Protein AF-A0A0C3AW26-F1 (afdb_monomer_lite)

Sequence (178 aa):
MFIATVSARLHSASPEAVVGLSTSLPKTTPVLTFQAALSQKYLSGFSAGSGAVSNRPKPRARARRDSCVNAASASPGNGNGTVLYAMRSTVASYKEMLPLIESKKLTSLPSFTMKYTLLVSYALLQMQAALDEKDPSWKDAQVDGSLKRLICTTFPDTGEGSEYKNPLLIVCGLFPAS

pLDDT: mean 78.88, std 18.64, range [39.53, 96.31]

Structure (mmCIF, N/CA/C/O backbone):
data_AF-A0A0C3AW26-F1
#
_entry.id   AF-A0A0C3AW26-F1
#
loop_
_atom_site.group_PDB
_atom_site.id
_atom_site.type_symbol
_atom_site.label_atom_id
_atom_site.label_alt_id
_atom_site.label_comp_id
_atom_site.label_asym_id
_atom_site.label_entity_id
_atom_site.label_seq_id
_atom_site.pdbx_PDB_ins_code
_atom_site.Cartn_x
_atom_site.Cartn_y
_atom_site.Cartn_z
_atom_site.occupancy
_atom_site.B_iso_or_equiv
_atom_site.auth_seq_id
_atom_site.auth_comp_id
_atom_site.auth_asym_id
_atom_site.auth_atom_id
_atom_site.pdbx_PDB_model_num
ATOM 1 N N . MET A 1 1 ? -17.214 -7.113 -12.426 1.00 65.81 1 MET A N 1
ATOM 2 C CA . MET A 1 1 ? -18.075 -7.282 -11.226 1.00 65.81 1 MET A CA 1
ATOM 3 C C . MET A 1 1 ? -17.337 -7.847 -10.009 1.00 65.81 1 MET A C 1
ATOM 5 O O . MET A 1 1 ? -17.590 -7.351 -8.921 1.00 65.81 1 MET A O 1
ATOM 9 N N . PHE A 1 2 ? -16.402 -8.794 -10.162 1.00 75.44 2 PHE A N 1
ATOM 10 C CA . PHE A 1 2 ? -15.697 -9.457 -9.048 1.00 75.44 2 PHE A CA 1
ATOM 11 C C . PHE A 1 2 ? -15.146 -8.518 -7.956 1.00 75.44 2 PHE A C 1
ATOM 13 O O . PHE A 1 2 ? -15.533 -8.644 -6.799 1.00 75.44 2 PHE A O 1
ATOM 20 N N . ILE A 1 3 ? -14.335 -7.513 -8.315 1.00 69.56 3 ILE A N 1
ATOM 21 C CA . ILE A 1 3 ? -13.719 -6.589 -7.339 1.00 69.56 3 ILE A CA 1
ATOM 22 C C . ILE A 1 3 ? -14.776 -5.843 -6.503 1.00 69.56 3 ILE A C 1
ATOM 24 O O . ILE A 1 3 ? -14.560 -5.583 -5.327 1.00 69.56 3 ILE A O 1
ATOM 28 N N . ALA A 1 4 ? -15.940 -5.512 -7.078 1.00 69.62 4 ALA A N 1
ATOM 29 C CA . ALA A 1 4 ? -17.020 -4.864 -6.327 1.00 69.62 4 ALA A CA 1
ATOM 30 C C . ALA A 1 4 ? -17.630 -5.803 -5.274 1.00 69.62 4 ALA A C 1
ATOM 32 O O . ALA A 1 4 ? -17.857 -5.386 -4.144 1.00 69.62 4 ALA A O 1
ATOM 33 N N . THR A 1 5 ? -17.848 -7.072 -5.623 1.00 76.56 5 THR A N 1
ATOM 34 C CA . THR A 1 5 ? -18.368 -8.084 -4.695 1.00 76.56 5 THR A CA 1
ATOM 35 C C . THR A 1 5 ? -17.366 -8.402 -3.586 1.00 76.56 5 THR A C 1
ATOM 37 O O . THR A 1 5 ? -17.761 -8.506 -2.427 1.00 76.56 5 THR A O 1
ATOM 40 N N . VAL A 1 6 ? -16.076 -8.516 -3.920 1.00 76.75 6 VAL A N 1
ATOM 41 C CA . VAL A 1 6 ? -15.014 -8.734 -2.926 1.00 76.75 6 VAL A CA 1
ATOM 42 C C . VAL A 1 6 ? -14.896 -7.525 -2.000 1.00 76.75 6 VAL A C 1
ATOM 44 O O . VAL A 1 6 ? -14.913 -7.694 -0.789 1.00 76.75 6 VAL A O 1
ATOM 47 N N . SER A 1 7 ? -14.875 -6.307 -2.549 1.00 70.88 7 SER A N 1
ATOM 48 C CA . SER A 1 7 ? -14.855 -5.069 -1.760 1.00 70.88 7 SER A CA 1
ATOM 49 C C . SER A 1 7 ? -16.049 -4.980 -0.806 1.00 70.88 7 SER A C 1
ATOM 51 O O . SER A 1 7 ? -15.845 -4.729 0.376 1.00 70.88 7 SER A O 1
ATOM 53 N N . ALA A 1 8 ? -17.270 -5.284 -1.262 1.00 77.06 8 ALA A N 1
ATOM 54 C CA . ALA A 1 8 ? -18.454 -5.301 -0.399 1.00 77.06 8 ALA A CA 1
ATOM 55 C C . ALA A 1 8 ? -18.325 -6.299 0.765 1.00 77.06 8 ALA A C 1
ATOM 57 O O . ALA A 1 8 ? -18.693 -5.975 1.890 1.00 77.06 8 ALA A O 1
ATOM 58 N N . ARG A 1 9 ? -17.765 -7.491 0.514 1.00 79.44 9 ARG A N 1
ATOM 59 C CA . ARG A 1 9 ? -17.508 -8.483 1.570 1.00 79.44 9 ARG A CA 1
ATOM 60 C C . ARG A 1 9 ? -16.402 -8.047 2.526 1.00 79.44 9 ARG A C 1
ATOM 62 O O . ARG A 1 9 ? -16.518 -8.315 3.714 1.00 79.44 9 ARG A O 1
ATOM 69 N N . LEU A 1 10 ? -15.372 -7.359 2.035 1.00 75.81 10 LEU A N 1
ATOM 70 C CA . LEU A 1 10 ? -14.299 -6.824 2.877 1.00 75.81 10 LEU A CA 1
ATOM 71 C C . LEU A 1 10 ? -14.790 -5.728 3.815 1.00 75.81 10 LEU A C 1
ATOM 73 O O . LEU A 1 10 ? -14.345 -5.686 4.951 1.00 75.81 10 LEU A O 1
ATOM 77 N N . HIS A 1 11 ? -15.741 -4.892 3.386 1.00 74.94 11 HIS A N 1
ATOM 78 C CA . HIS A 1 11 ? -16.369 -3.912 4.279 1.00 74.94 11 HIS A CA 1
ATOM 79 C C . HIS A 1 11 ? -17.126 -4.562 5.447 1.00 74.94 11 HIS A C 1
ATOM 81 O O . HIS A 1 11 ? -17.293 -3.928 6.482 1.00 74.94 11 HIS A O 1
ATOM 87 N N . SER A 1 12 ? -17.576 -5.811 5.291 1.00 79.81 12 SER A N 1
ATOM 88 C CA . SER A 1 12 ? -18.201 -6.602 6.361 1.00 79.81 12 SER A CA 1
ATOM 89 C C . SER A 1 12 ? -17.247 -7.577 7.062 1.00 79.81 12 SER A C 1
ATOM 91 O O . SER A 1 12 ? -17.654 -8.232 8.017 1.00 79.81 1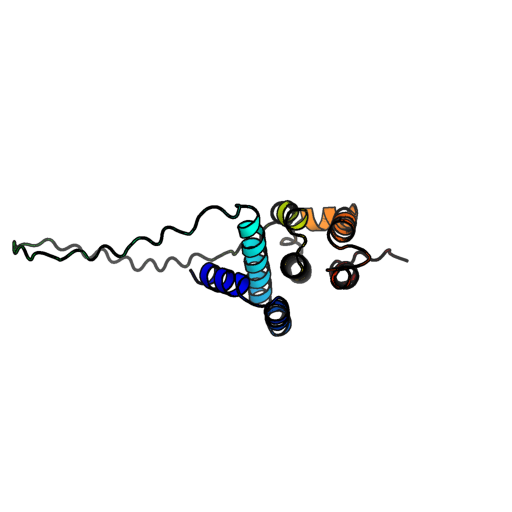2 SER A O 1
ATOM 93 N N . ALA A 1 13 ? -16.019 -7.734 6.566 1.00 77.25 13 ALA A N 1
ATOM 94 C CA . ALA A 1 13 ? -15.043 -8.670 7.111 1.00 77.25 13 ALA A CA 1
ATOM 95 C C . ALA A 1 13 ? -14.240 -8.009 8.235 1.00 77.25 13 ALA A C 1
ATOM 97 O O . ALA A 1 13 ? -14.051 -6.792 8.243 1.00 77.25 13 ALA A O 1
ATOM 98 N N . SER A 1 14 ? -13.736 -8.817 9.170 1.00 79.69 14 SER A N 1
ATOM 99 C CA . SER A 1 14 ? -12.850 -8.300 10.208 1.00 79.69 14 SER A CA 1
ATOM 100 C C . SER A 1 14 ? -11.493 -7.889 9.608 1.00 79.69 14 SER A C 1
ATOM 102 O O . SER A 1 14 ? -11.055 -8.490 8.617 1.00 79.69 14 SER A O 1
ATOM 104 N N . PRO A 1 15 ? -10.800 -6.885 10.177 1.00 73.56 15 PRO A N 1
ATOM 105 C CA . PRO A 1 15 ? -9.469 -6.482 9.721 1.00 73.56 15 PRO A CA 1
ATOM 106 C C . PRO A 1 15 ? -8.477 -7.651 9.686 1.00 73.56 15 PRO A C 1
ATOM 108 O O . PRO A 1 15 ? -7.692 -7.762 8.744 1.00 73.56 15 PRO A O 1
ATOM 111 N N . GLU A 1 16 ? -8.557 -8.575 10.648 1.00 79.44 16 GLU A N 1
ATOM 112 C CA . GLU A 1 16 ? -7.688 -9.755 10.710 1.00 79.44 16 GLU A CA 1
ATOM 113 C C . GLU A 1 16 ? -7.908 -10.682 9.514 1.00 79.44 16 GLU A C 1
ATOM 115 O O . GLU A 1 16 ? -6.945 -11.216 8.968 1.00 79.44 16 GLU A O 1
ATOM 120 N N . ALA A 1 17 ? -9.151 -10.841 9.049 1.00 83.50 17 ALA A N 1
ATOM 121 C CA . ALA A 1 17 ? -9.447 -11.638 7.862 1.00 83.50 17 ALA A CA 1
ATOM 122 C C . ALA A 1 17 ? -8.847 -11.011 6.593 1.00 83.50 17 ALA A C 1
ATOM 124 O O . ALA A 1 17 ? -8.370 -11.728 5.710 1.00 83.50 17 ALA A O 1
ATOM 125 N N . VAL A 1 18 ? -8.824 -9.676 6.509 1.00 79.19 18 VAL A N 1
ATOM 126 C CA . VAL A 1 18 ? -8.184 -8.954 5.399 1.00 79.19 18 VAL A CA 1
ATOM 127 C C . VAL A 1 18 ? -6.672 -9.160 5.418 1.00 79.19 18 VAL A C 1
ATOM 129 O O . VAL A 1 18 ? -6.089 -9.474 4.379 1.00 79.19 18 VAL A O 1
ATOM 132 N N . VAL A 1 19 ? -6.042 -9.022 6.589 1.00 81.31 19 VAL A N 1
ATOM 133 C CA . VAL A 1 19 ? -4.600 -9.265 6.762 1.00 81.31 19 VAL A CA 1
ATOM 134 C C . VAL A 1 19 ? -4.255 -10.726 6.468 1.00 81.31 19 VAL A C 1
ATOM 136 O O . VAL A 1 19 ? -3.303 -11.009 5.742 1.00 81.31 19 VAL A O 1
ATOM 139 N N . GLY A 1 20 ? -5.045 -11.674 6.974 1.00 85.12 20 GLY A N 1
ATOM 140 C CA . GLY A 1 20 ? -4.862 -13.103 6.718 1.00 85.12 20 GLY A CA 1
ATOM 141 C C . GLY A 1 20 ? -4.958 -13.437 5.229 1.00 85.12 20 GLY A C 1
ATOM 142 O O . GLY A 1 20 ? -4.123 -14.164 4.688 1.00 85.12 20 GLY A O 1
ATOM 143 N N . LEU A 1 21 ? -5.919 -12.844 4.517 1.00 84.81 21 LEU A N 1
ATOM 144 C CA . LEU A 1 21 ? -6.016 -12.989 3.067 1.00 84.81 21 LEU A CA 1
ATOM 145 C C . LEU A 1 21 ? -4.804 -12.370 2.355 1.00 84.81 21 LEU A C 1
ATOM 147 O O . LEU A 1 21 ? -4.233 -12.990 1.464 1.00 84.81 21 LEU A O 1
ATOM 151 N N . SER A 1 22 ? -4.380 -11.159 2.724 1.00 83.25 22 SER A N 1
ATOM 152 C CA . SER A 1 22 ? -3.295 -10.474 2.010 1.00 83.25 22 SER A CA 1
ATOM 153 C C . SER A 1 22 ? -1.925 -11.135 2.216 1.00 83.25 22 SER A C 1
ATOM 155 O O . SER A 1 22 ? -1.064 -11.090 1.324 1.00 83.25 22 SER A O 1
ATOM 157 N N . THR A 1 23 ? -1.729 -11.781 3.366 1.00 86.75 23 THR A N 1
ATOM 158 C CA . THR A 1 23 ? -0.497 -12.495 3.734 1.00 86.75 23 THR A CA 1
ATOM 159 C C . THR A 1 23 ? -0.443 -13.926 3.202 1.00 86.75 23 THR A C 1
ATOM 161 O O . THR A 1 23 ? 0.643 -14.384 2.862 1.00 86.75 23 THR A O 1
ATOM 164 N N . SER A 1 24 ? -1.585 -14.606 3.058 1.00 91.31 24 SER A N 1
ATOM 165 C CA . SER A 1 24 ? -1.653 -15.980 2.525 1.00 91.31 24 SER A CA 1
ATOM 166 C C . SER A 1 24 ? -1.510 -16.075 1.005 1.00 91.31 24 SER A C 1
ATOM 168 O O . SER A 1 24 ? -1.191 -17.143 0.480 1.00 91.31 24 SER A O 1
ATOM 170 N N . LEU A 1 25 ? -1.738 -14.978 0.278 1.00 90.12 25 LEU A N 1
ATOM 171 C CA . LEU A 1 25 ? -1.628 -14.975 -1.176 1.00 90.12 25 LEU A CA 1
ATOM 172 C C . LEU A 1 25 ? -0.158 -14.881 -1.646 1.00 90.12 25 LEU A C 1
ATOM 174 O O . LEU A 1 25 ? 0.621 -14.105 -1.081 1.00 90.12 25 LEU A O 1
ATOM 178 N N . PRO A 1 26 ? 0.222 -15.597 -2.725 1.00 93.00 26 PRO A N 1
ATOM 179 C CA . PRO A 1 26 ? 1.553 -15.497 -3.323 1.00 93.00 26 PRO A CA 1
ATOM 180 C C . PRO A 1 26 ? 1.904 -14.063 -3.730 1.00 93.00 26 PRO A C 1
ATOM 182 O O . PRO A 1 26 ? 1.071 -13.352 -4.283 1.00 93.00 26 PRO A O 1
ATOM 185 N N . LYS A 1 27 ? 3.159 -13.642 -3.544 1.00 93.06 27 LYS A N 1
ATOM 186 C CA . LYS A 1 27 ? 3.635 -12.293 -3.918 1.00 93.06 27 LYS A CA 1
ATOM 187 C C . LYS A 1 27 ? 3.971 -12.169 -5.410 1.00 93.06 27 LYS A C 1
ATOM 189 O O . LYS A 1 27 ? 4.998 -11.607 -5.786 1.00 93.06 27 LYS A O 1
ATOM 194 N N . THR A 1 28 ? 3.110 -12.718 -6.262 1.00 94.75 28 THR A N 1
ATOM 195 C CA . THR A 1 28 ? 3.219 -12.590 -7.717 1.00 94.75 28 THR A CA 1
ATOM 196 C C . THR A 1 28 ? 2.630 -11.256 -8.168 1.00 94.75 28 THR A C 1
ATOM 198 O O . THR A 1 28 ? 1.684 -10.746 -7.565 1.00 94.75 28 THR A O 1
ATOM 201 N N . THR A 1 29 ? 3.152 -10.699 -9.259 1.00 92.81 29 THR A N 1
ATOM 202 C CA . THR A 1 29 ? 2.675 -9.443 -9.858 1.00 92.81 29 THR A CA 1
ATOM 203 C C . THR A 1 29 ? 1.144 -9.353 -9.979 1.00 92.81 29 THR A C 1
ATOM 205 O O . THR A 1 29 ? 0.586 -8.395 -9.449 1.00 92.81 29 THR A O 1
ATOM 208 N N . PRO A 1 30 ? 0.411 -10.335 -10.558 1.00 92.44 30 PRO A N 1
ATOM 209 C CA . PRO A 1 30 ? -1.048 -10.233 -10.674 1.00 92.44 30 PRO A CA 1
ATOM 210 C C . PRO A 1 30 ? -1.768 -10.167 -9.320 1.00 92.44 30 PRO A C 1
ATOM 212 O O . PRO A 1 30 ? -2.777 -9.470 -9.194 1.00 92.44 30 PRO A O 1
ATOM 215 N N . VAL A 1 31 ? -1.256 -10.854 -8.294 1.00 92.38 31 VAL A N 1
ATOM 216 C CA . VAL A 1 31 ? -1.824 -10.797 -6.941 1.00 92.38 31 VAL A CA 1
ATOM 217 C C . VAL A 1 31 ? -1.578 -9.430 -6.313 1.00 92.38 31 VAL A C 1
ATOM 219 O O . VAL A 1 31 ? -2.500 -8.855 -5.740 1.00 92.38 31 VAL A O 1
ATOM 222 N N . LEU A 1 32 ? -0.367 -8.887 -6.439 1.00 93.19 32 LEU A N 1
ATOM 223 C CA . LEU A 1 32 ? -0.032 -7.564 -5.910 1.00 93.19 32 LEU A CA 1
ATOM 224 C C . LEU A 1 32 ? -0.858 -6.466 -6.592 1.00 93.19 32 LEU A C 1
ATOM 226 O O . LEU A 1 32 ? -1.411 -5.600 -5.917 1.00 93.19 32 LEU A O 1
ATOM 230 N N . THR A 1 33 ? -1.024 -6.540 -7.915 1.00 92.62 33 THR A N 1
ATOM 231 C CA . THR A 1 33 ? -1.904 -5.642 -8.675 1.00 92.62 33 THR A CA 1
ATOM 232 C C . THR A 1 33 ? -3.346 -5.726 -8.179 1.00 92.62 33 THR A C 1
ATOM 234 O O . THR A 1 33 ? -3.994 -4.698 -7.975 1.00 92.62 33 THR A O 1
ATOM 237 N N . PHE A 1 34 ? -3.846 -6.939 -7.926 1.00 90.31 34 PHE A N 1
ATOM 238 C CA . PHE A 1 34 ? -5.170 -7.135 -7.345 1.00 90.31 34 PHE A CA 1
ATOM 239 C C . PHE A 1 34 ? -5.280 -6.532 -5.936 1.00 90.31 34 PHE A C 1
ATOM 241 O O . PHE A 1 34 ? -6.247 -5.822 -5.666 1.00 90.31 34 PHE A O 1
ATOM 248 N N . GLN A 1 35 ? -4.300 -6.761 -5.056 1.00 92.00 35 GLN A N 1
ATOM 249 C CA . GLN A 1 35 ? -4.274 -6.211 -3.694 1.00 92.00 35 GLN A CA 1
ATOM 250 C C . GLN A 1 35 ? -4.251 -4.678 -3.694 1.00 92.00 35 GLN A C 1
ATOM 252 O O . GLN A 1 35 ? -5.001 -4.053 -2.936 1.00 92.00 35 GLN A O 1
ATOM 257 N N . ALA A 1 36 ? -3.457 -4.069 -4.578 1.00 92.25 36 ALA A N 1
ATOM 258 C CA . ALA A 1 36 ? -3.412 -2.622 -4.757 1.00 92.25 36 ALA A CA 1
ATOM 259 C C . ALA A 1 36 ? -4.772 -2.078 -5.226 1.00 92.25 36 ALA A C 1
ATOM 261 O O . ALA A 1 36 ? -5.352 -1.216 -4.565 1.00 92.25 36 ALA A O 1
ATOM 262 N N . ALA A 1 37 ? -5.342 -2.643 -6.296 1.00 90.06 37 ALA A N 1
ATOM 263 C CA . ALA A 1 37 ? -6.637 -2.215 -6.830 1.00 90.06 37 ALA A CA 1
ATOM 264 C C . ALA A 1 37 ? -7.782 -2.384 -5.813 1.00 90.06 37 ALA A C 1
ATOM 266 O O . ALA A 1 37 ? -8.680 -1.544 -5.711 1.00 90.06 37 ALA A O 1
ATOM 267 N N . LEU A 1 38 ? -7.753 -3.469 -5.040 1.00 88.44 38 LEU A N 1
ATOM 268 C CA . LEU A 1 38 ? -8.722 -3.756 -3.990 1.00 88.44 38 LEU A CA 1
ATOM 269 C C . LEU A 1 38 ? -8.655 -2.724 -2.858 1.00 88.44 38 LEU A C 1
ATOM 271 O O . LEU A 1 38 ? -9.687 -2.173 -2.471 1.00 88.44 38 LEU A O 1
ATOM 275 N N . SER A 1 39 ? -7.444 -2.434 -2.378 1.00 91.38 39 SER A N 1
ATOM 276 C CA . SER A 1 39 ? -7.199 -1.455 -1.314 1.00 91.38 39 SER A CA 1
ATOM 277 C C . SER A 1 39 ? -7.579 -0.048 -1.771 1.00 91.38 39 SER A C 1
ATOM 279 O O . SER A 1 39 ? -8.279 0.673 -1.062 1.00 91.38 39 SER A O 1
ATOM 281 N N . GLN A 1 40 ? -7.214 0.321 -3.001 1.00 91.19 40 GLN A N 1
ATOM 282 C CA . GLN A 1 40 ? -7.596 1.592 -3.609 1.00 91.19 40 GLN A CA 1
ATOM 283 C C . GLN A 1 40 ? -9.119 1.739 -3.675 1.00 91.19 40 GLN A C 1
ATOM 285 O O . GLN A 1 40 ? -9.663 2.775 -3.286 1.00 91.19 40 GLN A O 1
ATOM 290 N N . LYS A 1 41 ? -9.827 0.695 -4.120 1.00 87.50 41 LYS A N 1
ATOM 291 C CA . LYS A 1 41 ? -11.289 0.719 -4.206 1.00 87.50 41 LYS A CA 1
ATOM 292 C C . LYS A 1 41 ? -11.942 0.849 -2.834 1.00 87.50 41 LYS A C 1
ATOM 294 O O . LYS A 1 41 ? -12.883 1.627 -2.694 1.00 87.50 41 LYS A O 1
ATOM 299 N N . TYR A 1 42 ? -11.426 0.127 -1.841 1.00 86.75 42 TYR A N 1
ATOM 300 C CA . TYR A 1 42 ? -11.887 0.223 -0.461 1.00 86.75 42 TYR A CA 1
ATOM 301 C C . TYR A 1 42 ? -11.743 1.655 0.065 1.00 86.75 42 TYR A C 1
ATOM 303 O O . TYR A 1 42 ? -12.728 2.254 0.486 1.00 86.75 42 TYR A O 1
ATOM 311 N N . LEU A 1 43 ? -10.545 2.240 -0.033 1.00 89.31 43 LEU A N 1
ATOM 312 C CA . LEU A 1 43 ? -10.258 3.593 0.464 1.00 89.31 43 LEU A CA 1
ATOM 313 C C . LEU A 1 43 ? -11.055 4.670 -0.287 1.00 89.31 43 LEU A C 1
ATOM 315 O O . LEU A 1 43 ? -11.528 5.632 0.317 1.00 89.31 43 LEU A O 1
ATOM 319 N N . SER A 1 44 ? -11.265 4.481 -1.591 1.00 88.75 44 SER A N 1
ATOM 320 C CA . SER A 1 44 ? -12.084 5.387 -2.409 1.00 88.75 44 SER A CA 1
ATOM 321 C C . SER A 1 44 ? -13.557 5.371 -1.991 1.00 88.75 44 SER A C 1
ATOM 323 O O . SER A 1 44 ? -14.200 6.419 -1.951 1.00 88.75 44 SER A O 1
ATOM 325 N N . GLY A 1 45 ? -14.083 4.193 -1.635 1.00 79.50 45 GLY A N 1
ATOM 326 C CA . GLY A 1 45 ? -15.472 4.001 -1.215 1.00 79.50 45 GLY A CA 1
ATOM 327 C C . GLY A 1 45 ? -15.842 4.709 0.091 1.00 79.50 45 GLY A C 1
ATOM 328 O O . GLY A 1 45 ? -16.997 5.070 0.272 1.00 79.50 45 GLY A O 1
ATOM 329 N N . PHE A 1 46 ? -14.873 4.969 0.973 1.00 65.81 46 PHE A N 1
ATOM 330 C CA . PHE A 1 46 ? -15.096 5.752 2.193 1.00 65.81 46 PHE A CA 1
ATOM 331 C C . PHE A 1 46 ? -15.066 7.269 1.969 1.00 65.81 46 PHE A C 1
ATOM 333 O O . PHE A 1 46 ? -15.620 8.022 2.770 1.00 65.81 46 PHE A O 1
ATOM 340 N N . SER A 1 47 ? -14.408 7.737 0.904 1.00 53.97 47 SER A N 1
ATOM 341 C CA . SER A 1 47 ? -14.349 9.167 0.576 1.00 53.97 47 SER A CA 1
ATOM 342 C C . SER A 1 47 ? -15.680 9.672 0.003 1.00 53.97 47 SER A C 1
ATOM 344 O O . SER A 1 47 ? -16.112 10.788 0.304 1.00 53.97 47 SER A O 1
ATOM 346 N N . ALA A 1 48 ? -16.375 8.819 -0.757 1.00 52.59 48 ALA A N 1
ATOM 347 C CA . ALA A 1 48 ? -17.753 9.035 -1.182 1.00 52.59 48 ALA A CA 1
ATOM 348 C C . ALA A 1 48 ? -18.689 8.689 -0.014 1.00 52.59 48 ALA A C 1
ATOM 350 O O . ALA A 1 48 ? -19.008 7.529 0.211 1.00 52.59 48 ALA A O 1
ATOM 351 N N . GLY A 1 49 ? -19.045 9.699 0.778 1.00 44.44 49 GLY A N 1
ATOM 352 C CA . GLY A 1 49 ? -19.697 9.551 2.075 1.00 44.44 49 GLY A CA 1
ATOM 353 C C . GLY A 1 49 ? -20.842 8.532 2.165 1.00 44.44 49 GLY A C 1
ATOM 354 O O . GLY A 1 49 ? -21.569 8.263 1.212 1.00 44.44 49 GLY A O 1
ATOM 355 N N . SER A 1 50 ? -21.003 8.033 3.392 1.00 43.72 50 SER A N 1
ATOM 356 C CA . SER A 1 50 ? -22.166 7.367 3.990 1.00 43.72 50 SER A CA 1
ATOM 357 C C . SER A 1 50 ? -23.517 8.011 3.609 1.00 43.72 50 SER A C 1
ATOM 359 O O . SER A 1 50 ? -24.173 8.655 4.427 1.00 43.72 50 SER A O 1
ATOM 361 N N . GLY A 1 51 ? -23.948 7.850 2.362 1.00 45.91 51 GLY A N 1
ATOM 362 C CA . GLY A 1 51 ? -25.069 8.609 1.824 1.00 45.91 51 GLY A CA 1
ATOM 363 C C . GLY A 1 51 ? -25.550 8.106 0.474 1.00 45.91 51 GLY A C 1
ATOM 364 O O . GLY A 1 51 ? -25.767 8.903 -0.422 1.00 45.91 51 GLY A O 1
ATOM 365 N N . ALA A 1 52 ? -25.704 6.796 0.311 1.00 43.50 52 ALA A N 1
ATOM 366 C CA . ALA A 1 52 ? -26.728 6.227 -0.559 1.00 43.50 52 ALA A CA 1
ATOM 367 C C . ALA A 1 52 ? -26.724 4.718 -0.356 1.00 43.50 52 ALA A C 1
ATOM 369 O O . ALA A 1 52 ? -25.897 3.992 -0.909 1.00 43.50 52 ALA A O 1
ATOM 370 N N . VAL A 1 53 ? -27.696 4.240 0.419 1.00 49.91 53 VAL A N 1
ATOM 371 C CA . VAL A 1 53 ? -28.219 2.890 0.238 1.00 49.91 53 VAL A CA 1
ATOM 372 C C . VAL A 1 53 ? -28.445 2.744 -1.260 1.00 49.91 53 VAL A C 1
ATOM 374 O O . VAL A 1 53 ? -29.269 3.454 -1.834 1.00 49.91 53 VAL A O 1
ATOM 377 N N . SER A 1 54 ? -27.630 1.910 -1.906 1.00 45.50 54 SER A N 1
ATOM 378 C CA . SER A 1 54 ? -27.803 1.553 -3.304 1.00 45.50 54 SER A CA 1
ATOM 379 C C . SER A 1 54 ? -29.273 1.203 -3.485 1.00 45.50 54 SER A C 1
ATOM 381 O O . SER A 1 54 ? -29.749 0.203 -2.940 1.00 45.50 54 SER A O 1
ATOM 383 N N . ASN A 1 55 ? -29.997 2.062 -4.205 1.00 49.75 55 ASN A N 1
ATOM 384 C CA . ASN A 1 55 ? -31.305 1.754 -4.743 1.00 49.75 55 ASN A CA 1
ATOM 385 C C . ASN A 1 55 ? -31.092 0.557 -5.661 1.00 49.75 55 ASN A C 1
ATOM 387 O O . ASN A 1 55 ? -30.832 0.720 -6.854 1.00 49.75 55 ASN A O 1
ATOM 391 N N . ARG A 1 56 ? -31.130 -0.655 -5.089 1.00 56.03 56 ARG A N 1
ATOM 392 C CA . ARG A 1 56 ? -31.211 -1.889 -5.858 1.00 56.03 56 ARG A CA 1
ATOM 393 C C . ARG A 1 56 ? -32.307 -1.643 -6.887 1.00 56.03 56 ARG A C 1
ATOM 395 O O . ARG A 1 56 ? -33.434 -1.342 -6.479 1.00 56.03 56 ARG A O 1
ATOM 402 N N . PRO A 1 57 ? -32.012 -1.739 -8.192 1.00 58.44 57 PRO A N 1
ATOM 403 C CA . PRO A 1 57 ? -33.055 -1.721 -9.193 1.00 58.44 57 PRO A CA 1
ATOM 404 C C . PRO A 1 57 ? -34.029 -2.828 -8.801 1.00 58.44 57 PRO A C 1
ATOM 406 O O . PRO A 1 57 ? -33.655 -4.002 -8.781 1.00 58.44 57 PRO A O 1
ATOM 409 N N . LYS A 1 58 ? -35.249 -2.458 -8.387 1.00 63.59 58 LYS A N 1
ATOM 410 C CA . LYS A 1 58 ? -36.293 -3.447 -8.126 1.00 63.59 58 LYS A CA 1
ATOM 411 C C . LYS A 1 58 ? -36.391 -4.292 -9.396 1.00 63.59 58 LYS A C 1
ATOM 413 O O . LYS A 1 58 ? -36.521 -3.696 -10.471 1.00 63.59 58 LYS A O 1
ATOM 418 N N . PRO A 1 59 ? -36.307 -5.628 -9.314 1.00 63.78 59 PRO A N 1
ATOM 419 C CA . PRO A 1 59 ? -36.536 -6.470 -10.473 1.00 63.78 59 PRO A CA 1
ATOM 420 C C . PRO A 1 59 ? -37.937 -6.149 -10.997 1.00 63.78 59 PRO A C 1
ATOM 422 O O . PRO A 1 59 ? -38.946 -6.515 -10.397 1.00 63.78 59 PRO A O 1
ATOM 425 N N . ARG A 1 60 ? -38.011 -5.385 -12.092 1.00 63.12 60 ARG A N 1
ATOM 426 C CA . ARG A 1 60 ? -39.254 -5.186 -12.831 1.00 63.12 60 ARG A CA 1
ATOM 427 C C . ARG A 1 60 ? -39.519 -6.505 -13.536 1.00 63.12 60 ARG A C 1
ATOM 429 O O . ARG A 1 60 ? -39.034 -6.727 -14.642 1.00 63.12 60 ARG A O 1
ATOM 436 N N . ALA A 1 61 ? -40.271 -7.376 -12.874 1.00 60.94 61 ALA A N 1
ATOM 437 C CA . ALA A 1 61 ? -40.928 -8.499 -13.514 1.00 60.94 61 ALA A CA 1
ATOM 438 C C . ALA A 1 61 ? -41.866 -7.930 -14.591 1.00 60.94 61 ALA A C 1
ATOM 440 O O . ALA A 1 61 ? -42.998 -7.538 -14.317 1.00 60.94 61 ALA A O 1
ATOM 441 N N . ARG A 1 62 ? -41.369 -7.790 -15.825 1.00 63.97 62 ARG A N 1
ATOM 442 C CA . ARG A 1 62 ? -42.234 -7.571 -16.983 1.00 63.97 62 ARG A CA 1
ATOM 443 C C . ARG A 1 62 ? -42.980 -8.880 -17.205 1.00 63.97 62 ARG A C 1
ATOM 445 O O . ARG A 1 62 ? -42.401 -9.826 -17.730 1.00 63.97 62 ARG A O 1
ATOM 452 N N . ALA A 1 63 ? -44.252 -8.920 -16.820 1.00 57.72 63 ALA A N 1
ATOM 453 C CA . ALA A 1 63 ? -45.182 -9.883 -17.383 1.00 57.72 63 ALA A CA 1
ATOM 454 C C . ALA A 1 63 ? -45.193 -9.658 -18.902 1.00 57.72 63 ALA A C 1
ATOM 456 O O . ALA A 1 63 ? -45.619 -8.604 -19.381 1.00 57.72 63 ALA A O 1
ATOM 457 N N . ARG A 1 64 ? -44.626 -10.604 -19.657 1.00 56.59 64 ARG A N 1
ATOM 458 C CA . ARG A 1 64 ? -44.764 -10.625 -21.111 1.00 56.59 64 ARG A CA 1
ATOM 459 C C . ARG A 1 64 ? -46.219 -10.972 -21.400 1.00 56.59 64 ARG A C 1
ATOM 461 O O . ARG A 1 64 ? -46.675 -12.043 -21.027 1.00 56.59 64 ARG A O 1
ATOM 468 N N . ARG A 1 65 ? -46.952 -10.039 -22.006 1.00 51.94 65 ARG A N 1
ATOM 469 C CA . ARG A 1 65 ? -48.160 -10.388 -22.749 1.00 51.94 65 ARG A CA 1
ATOM 470 C C . ARG A 1 65 ? -47.701 -10.850 -24.120 1.00 51.94 65 ARG A C 1
ATOM 472 O O . ARG A 1 65 ? -47.021 -10.097 -24.818 1.00 51.94 65 ARG A O 1
ATOM 479 N N . ASP A 1 66 ? -48.038 -12.087 -24.445 1.00 53.91 66 ASP A N 1
ATOM 480 C CA . ASP A 1 66 ? -47.871 -12.649 -25.771 1.00 53.91 66 ASP A CA 1
ATOM 481 C C . ASP A 1 66 ? -48.686 -11.822 -26.764 1.00 53.91 66 ASP A C 1
ATOM 483 O O . ASP A 1 66 ? -49.901 -11.682 -26.634 1.00 53.91 66 ASP A O 1
ATOM 487 N N . SER A 1 67 ? -48.000 -11.245 -27.744 1.00 47.66 67 SER A N 1
ATOM 488 C CA . SER A 1 67 ? -48.632 -10.767 -28.965 1.00 47.66 67 SER A CA 1
ATOM 489 C C . SER A 1 67 ? -47.861 -11.372 -30.126 1.00 47.66 67 SER A C 1
ATOM 491 O O . SER A 1 67 ? -46.690 -11.066 -30.354 1.00 47.66 67 SER A O 1
ATOM 493 N N . CYS A 1 68 ? -48.520 -12.318 -30.783 1.00 51.12 68 CYS A N 1
ATOM 494 C CA . CYS A 1 68 ? -48.081 -12.988 -31.991 1.00 51.12 68 CYS A CA 1
ATOM 495 C C . CYS A 1 68 ? -48.237 -12.025 -33.171 1.00 51.12 68 CYS A C 1
ATOM 497 O O . CYS A 1 68 ? -49.369 -11.707 -33.518 1.00 51.12 68 CYS A O 1
ATOM 499 N N . VAL A 1 69 ? -47.135 -11.596 -33.798 1.00 49.62 69 VAL A N 1
ATOM 500 C CA . VAL A 1 69 ? -47.113 -11.197 -35.217 1.00 49.62 69 VAL A CA 1
ATOM 501 C C . VAL A 1 69 ? -45.753 -11.561 -35.828 1.00 49.62 69 VAL A C 1
ATOM 503 O O . VAL A 1 69 ? -44.699 -11.338 -35.237 1.00 49.62 69 VAL A O 1
ATOM 506 N N . ASN A 1 70 ? -45.838 -12.172 -37.007 1.00 47.88 70 ASN A N 1
ATOM 507 C CA . ASN A 1 70 ? -44.803 -12.809 -37.813 1.00 47.88 70 ASN A CA 1
ATOM 508 C C . ASN A 1 70 ? -43.792 -11.867 -38.502 1.00 47.88 70 ASN A C 1
ATOM 510 O O . ASN A 1 70 ? -44.083 -10.707 -38.773 1.00 47.88 70 ASN A O 1
ATOM 514 N N . ALA A 1 71 ? -42.703 -12.519 -38.941 1.00 43.16 71 ALA A N 1
ATOM 515 C CA . ALA A 1 71 ? -41.912 -12.298 -40.164 1.00 43.16 71 ALA A CA 1
ATOM 516 C C . ALA A 1 71 ? -40.575 -11.525 -40.077 1.00 43.16 71 ALA A C 1
ATOM 518 O O . ALA A 1 71 ? -40.501 -10.306 -40.152 1.00 43.16 71 ALA A O 1
ATOM 519 N N . ALA A 1 72 ? -39.512 -12.337 -40.025 1.00 51.06 72 ALA A N 1
ATOM 520 C CA . ALA A 1 72 ? -38.356 -12.355 -40.928 1.00 51.06 72 ALA A CA 1
ATOM 521 C C . ALA A 1 72 ? -37.606 -11.046 -41.254 1.00 51.06 72 ALA A C 1
ATOM 523 O O . ALA A 1 72 ? -37.988 -10.280 -42.133 1.00 51.06 72 ALA A O 1
ATOM 524 N N . SER A 1 73 ? -36.380 -10.946 -40.737 1.00 45.03 73 SER A N 1
ATOM 525 C CA . SER A 1 73 ? -35.221 -10.750 -41.616 1.00 45.03 73 SER A CA 1
ATOM 526 C C . SER A 1 73 ? -33.930 -11.169 -40.930 1.00 45.03 73 SER A C 1
ATOM 528 O O . SER A 1 73 ? -33.608 -10.742 -39.824 1.00 45.03 73 SER A O 1
ATOM 530 N N . ALA A 1 74 ? -33.232 -12.072 -41.607 1.00 47.97 74 ALA A N 1
ATOM 531 C CA . ALA A 1 74 ? -31.943 -12.604 -41.231 1.00 47.97 74 ALA A CA 1
ATOM 532 C C . ALA A 1 74 ? -30.850 -11.549 -41.421 1.00 47.97 74 ALA A C 1
ATOM 534 O O . ALA A 1 74 ? -30.808 -10.864 -42.439 1.00 47.97 74 ALA A O 1
ATOM 535 N N . SER A 1 75 ? -29.919 -11.491 -40.473 1.00 46.59 75 SER A N 1
ATOM 536 C CA . SER A 1 75 ? -28.563 -11.031 -40.747 1.00 46.59 75 SER A CA 1
ATOM 537 C C . SER A 1 75 ? -27.611 -11.704 -39.753 1.00 46.59 75 SER A C 1
ATOM 539 O O . SER A 1 75 ? -27.678 -11.407 -38.557 1.00 46.59 75 SER A O 1
ATOM 541 N N . PRO A 1 76 ? -26.766 -12.662 -40.183 1.00 48.97 76 PRO A N 1
ATOM 542 C CA . PRO A 1 76 ? -25.771 -13.272 -39.321 1.00 48.97 76 PRO A CA 1
ATOM 543 C C . PRO A 1 76 ? -24.544 -12.359 -39.302 1.00 48.97 76 PRO A C 1
ATOM 545 O O . PRO A 1 76 ? -23.586 -12.537 -40.050 1.00 48.97 76 PRO A O 1
ATOM 548 N N . GLY A 1 77 ? -24.590 -11.346 -38.440 1.00 43.84 77 GLY A N 1
ATOM 549 C CA . GLY A 1 77 ? -23.426 -10.539 -38.088 1.00 43.84 77 GLY A CA 1
ATOM 550 C C . GLY A 1 77 ? -22.505 -11.337 -37.177 1.00 43.84 77 GLY A C 1
ATOM 551 O O . GLY A 1 77 ? -22.535 -11.181 -35.959 1.00 43.84 77 GLY A O 1
ATOM 552 N N . ASN A 1 78 ? -21.732 -12.233 -37.786 1.00 50.81 78 ASN A N 1
ATOM 553 C CA . ASN A 1 78 ? -20.666 -12.993 -37.159 1.00 50.81 78 ASN A CA 1
ATOM 554 C C . ASN A 1 78 ? -19.610 -12.012 -36.631 1.00 50.81 78 ASN A C 1
ATOM 556 O O . ASN A 1 78 ? -18.850 -11.418 -37.391 1.00 50.81 78 ASN A O 1
ATOM 560 N N . GLY A 1 79 ? -19.609 -11.816 -35.320 1.00 43.84 79 GLY A N 1
ATOM 561 C CA . GLY A 1 79 ? -18.719 -10.898 -34.632 1.00 43.84 79 GLY A CA 1
ATOM 562 C C . GLY A 1 79 ? -18.399 -11.440 -33.254 1.00 43.84 79 GLY A C 1
ATOM 563 O O . GLY A 1 79 ? -18.669 -10.779 -32.256 1.00 43.84 79 GLY A O 1
ATOM 564 N N . ASN A 1 80 ? -17.804 -12.636 -33.200 1.00 44.62 80 ASN A N 1
ATOM 565 C CA . ASN A 1 80 ? -16.995 -13.070 -32.062 1.00 44.62 80 ASN A CA 1
ATOM 566 C C . ASN A 1 80 ? -15.748 -12.176 -31.977 1.00 44.62 80 ASN A C 1
ATOM 568 O O . ASN A 1 80 ? -14.614 -12.618 -32.133 1.00 44.62 80 ASN A O 1
ATOM 572 N N . GLY A 1 81 ? -15.962 -10.886 -31.734 1.00 42.09 81 GLY A N 1
ATOM 573 C CA . GLY A 1 81 ? -14.973 -10.030 -31.124 1.00 42.09 81 GLY A CA 1
ATOM 574 C C . GLY A 1 81 ? -14.945 -10.410 -29.658 1.00 42.09 81 GLY A C 1
ATOM 575 O O . GLY A 1 81 ? -15.546 -9.733 -28.827 1.00 42.09 81 GLY A O 1
ATOM 576 N N . THR A 1 82 ? -14.269 -11.514 -29.337 1.00 42.47 82 THR A N 1
ATOM 577 C CA . THR A 1 82 ? -13.665 -11.669 -28.018 1.00 42.47 82 THR A CA 1
ATOM 578 C C . THR A 1 82 ? -12.731 -10.479 -27.896 1.00 42.47 82 THR A C 1
ATOM 580 O O . THR A 1 82 ? -11.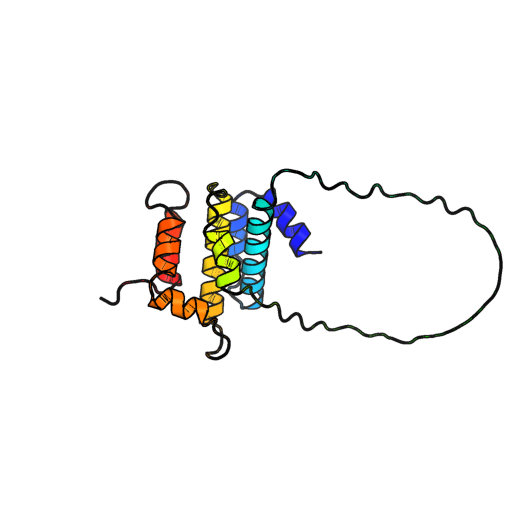587 -10.527 -28.344 1.00 42.47 82 THR A O 1
ATOM 583 N N . VAL A 1 83 ? -13.253 -9.360 -27.388 1.00 43.25 83 VAL A N 1
ATOM 584 C CA . VAL A 1 83 ? -12.435 -8.223 -27.014 1.00 43.25 83 VAL A CA 1
ATOM 585 C C . VAL A 1 83 ? -11.646 -8.727 -25.823 1.00 43.25 83 VAL A C 1
ATOM 587 O O . VAL A 1 83 ? -12.063 -8.625 -24.670 1.00 43.25 83 VAL A O 1
ATOM 590 N N . LEU A 1 84 ? -10.507 -9.345 -26.129 1.00 40.44 84 LEU A N 1
ATOM 591 C CA . LEU A 1 84 ? -9.363 -9.409 -25.251 1.00 40.44 84 LEU A CA 1
ATOM 592 C C . LEU A 1 84 ? -8.964 -7.950 -25.050 1.00 40.44 84 LEU A C 1
ATOM 594 O O . LEU A 1 84 ? -8.024 -7.447 -25.659 1.00 40.44 84 LEU A O 1
ATOM 598 N N . TYR A 1 85 ? -9.733 -7.239 -24.221 1.00 43.84 85 TYR A N 1
ATOM 599 C CA . TYR A 1 85 ? -9.206 -6.110 -23.496 1.00 43.84 85 TYR A CA 1
ATOM 600 C C . TYR A 1 85 ? -8.029 -6.719 -22.760 1.00 43.84 85 TYR A C 1
ATOM 602 O O . TYR A 1 85 ? -8.201 -7.403 -21.750 1.00 43.84 85 TYR A O 1
ATOM 610 N N . ALA A 1 86 ? -6.839 -6.543 -23.333 1.00 39.53 86 ALA A N 1
ATOM 611 C CA . ALA A 1 86 ? -5.616 -6.565 -22.582 1.00 39.53 86 ALA A CA 1
ATOM 612 C C . ALA A 1 86 ? -5.882 -5.574 -21.457 1.00 39.53 86 ALA A C 1
ATOM 614 O O . ALA A 1 86 ? -5.792 -4.360 -21.643 1.00 39.53 86 ALA A O 1
ATOM 615 N N . MET A 1 87 ? -6.343 -6.092 -20.317 1.00 44.22 87 MET A N 1
ATOM 616 C CA . MET A 1 87 ? -6.363 -5.370 -19.070 1.00 44.22 87 MET A CA 1
ATOM 617 C C . MET A 1 87 ? -4.890 -5.163 -18.761 1.00 44.22 87 MET A C 1
ATOM 619 O O . MET A 1 87 ? -4.297 -5.874 -17.956 1.00 44.22 87 MET A O 1
ATOM 623 N N . ARG A 1 88 ? -4.286 -4.170 -19.423 1.00 47.41 88 ARG A N 1
ATOM 624 C CA . ARG A 1 88 ? -3.264 -3.347 -18.810 1.00 47.41 88 ARG A CA 1
ATOM 625 C C . ARG A 1 88 ? -3.985 -2.755 -17.615 1.00 47.41 88 ARG A C 1
ATOM 627 O O . ARG A 1 88 ? -4.617 -1.709 -17.704 1.00 47.41 88 ARG A O 1
ATOM 634 N N . SER A 1 89 ? -4.030 -3.538 -16.542 1.00 49.81 89 SER A N 1
ATOM 635 C CA . SER A 1 89 ? -4.424 -3.079 -15.233 1.00 49.81 89 SER A CA 1
ATOM 636 C C . SER A 1 89 ? -3.333 -2.096 -14.873 1.00 49.81 89 SER A C 1
ATOM 638 O O . SER A 1 89 ? -2.314 -2.482 -14.310 1.00 49.81 89 SER A O 1
ATOM 640 N N . THR A 1 90 ? -3.501 -0.854 -15.321 1.00 63.75 90 THR A N 1
ATOM 641 C CA . THR A 1 90 ? -2.654 0.258 -14.937 1.00 63.75 90 THR A CA 1
ATOM 642 C C . THR A 1 90 ? -2.830 0.357 -13.439 1.00 63.75 90 THR A C 1
ATOM 644 O O . THR A 1 90 ? -3.865 0.809 -12.948 1.00 63.75 90 THR A O 1
ATOM 647 N N . VAL A 1 91 ? -1.869 -0.205 -12.711 1.00 67.75 91 VAL A N 1
ATOM 648 C CA . VAL A 1 91 ? -1.737 0.048 -11.286 1.00 67.75 91 VAL A CA 1
ATOM 649 C C . VAL A 1 91 ? -1.726 1.567 -11.165 1.00 67.75 91 VAL A C 1
ATOM 651 O O . VAL A 1 91 ? -0.988 2.230 -11.895 1.00 67.75 91 VAL A O 1
ATOM 654 N N . ALA A 1 92 ? -2.620 2.103 -10.339 1.00 77.31 92 ALA A N 1
ATOM 655 C CA . ALA A 1 92 ? -2.757 3.539 -10.164 1.00 77.31 92 ALA A CA 1
ATOM 656 C C . ALA A 1 92 ? -1.397 4.157 -9.834 1.00 77.31 92 ALA A C 1
ATOM 658 O O . ALA A 1 92 ? -0.639 3.594 -9.040 1.00 77.31 92 ALA A O 1
ATOM 659 N N . SER A 1 93 ? -1.088 5.298 -10.450 1.00 89.44 93 SER A N 1
ATOM 660 C CA . SER A 1 93 ? 0.168 5.997 -10.168 1.00 89.44 93 SER A CA 1
ATOM 661 C C . SER A 1 93 ? 0.218 6.406 -8.695 1.00 89.44 93 SER A C 1
ATOM 663 O O . SER A 1 93 ? -0.812 6.648 -8.059 1.00 89.44 93 SER A O 1
ATOM 665 N N . TYR A 1 94 ? 1.426 6.568 -8.157 1.00 91.56 94 TYR A N 1
ATOM 666 C CA . TYR A 1 94 ? 1.659 7.126 -6.831 1.00 91.56 94 TYR A CA 1
ATOM 667 C C . TYR A 1 94 ? 0.848 8.404 -6.579 1.00 91.56 94 TYR A C 1
ATOM 669 O O . TYR A 1 94 ? 0.232 8.543 -5.522 1.00 91.56 94 TYR A O 1
ATOM 677 N N . LYS A 1 95 ? 0.754 9.291 -7.580 1.00 91.69 95 LYS A N 1
ATOM 678 C CA . LYS A 1 95 ? -0.021 10.541 -7.488 1.00 91.69 95 LYS A CA 1
ATOM 679 C C . LYS A 1 95 ? -1.514 10.312 -7.250 1.00 91.69 95 LYS A C 1
ATOM 681 O O . LYS A 1 95 ? -2.148 11.097 -6.553 1.00 91.69 95 LYS A O 1
ATOM 686 N N . GLU A 1 96 ? -2.075 9.245 -7.808 1.00 90.50 96 GLU A N 1
ATOM 687 C CA . GLU A 1 96 ? -3.492 8.903 -7.654 1.00 90.50 96 GLU A CA 1
ATOM 688 C C . GLU A 1 96 ? -3.778 8.255 -6.294 1.00 90.50 96 GLU A C 1
ATOM 690 O O . GLU A 1 96 ? -4.864 8.416 -5.737 1.00 90.50 96 GLU A O 1
ATOM 695 N N . MET A 1 97 ? -2.803 7.534 -5.735 1.00 92.88 97 MET A N 1
ATOM 696 C CA . MET A 1 97 ? -2.935 6.877 -4.432 1.00 92.88 97 MET A CA 1
ATOM 697 C C . MET A 1 97 ? -2.696 7.821 -3.254 1.00 92.88 97 MET A C 1
ATOM 699 O O . MET A 1 97 ? -3.299 7.634 -2.197 1.00 92.88 97 MET A O 1
ATOM 703 N N . LEU A 1 98 ? -1.843 8.833 -3.423 1.00 93.38 98 LEU A N 1
ATOM 704 C CA . LEU A 1 98 ? -1.494 9.811 -2.391 1.00 93.38 98 LEU A CA 1
ATOM 705 C C . LEU A 1 98 ? -2.717 10.399 -1.651 1.00 93.38 98 LEU A C 1
ATOM 707 O O . LEU A 1 98 ? -2.770 10.256 -0.427 1.00 93.38 98 LEU A O 1
ATOM 711 N N . PRO A 1 99 ? -3.761 10.930 -2.324 1.00 93.75 99 PRO A N 1
ATOM 712 C CA . PRO A 1 99 ? -4.933 11.470 -1.625 1.00 93.75 99 PRO A CA 1
ATOM 713 C C . PRO A 1 99 ? -5.711 10.416 -0.819 1.00 93.75 99 PRO A C 1
ATOM 715 O O . PRO A 1 99 ? -6.361 10.744 0.176 1.00 93.75 99 PRO A O 1
ATOM 718 N N . LEU A 1 100 ? -5.655 9.140 -1.217 1.00 92.56 100 LEU A N 1
ATOM 719 C CA . LEU A 1 100 ? -6.317 8.048 -0.496 1.00 92.56 100 LEU A CA 1
ATOM 720 C C . LEU A 1 100 ? -5.581 7.704 0.803 1.00 92.56 100 LEU A C 1
ATOM 722 O O . LEU A 1 100 ? -6.214 7.392 1.815 1.00 92.56 100 LEU A O 1
ATOM 726 N N . ILE A 1 101 ? -4.251 7.790 0.785 1.00 93.25 101 ILE A N 1
ATOM 727 C CA . ILE A 1 101 ? -3.393 7.525 1.943 1.00 93.25 101 ILE A CA 1
ATOM 728 C C . ILE A 1 101 ? -3.474 8.696 2.933 1.00 93.25 101 ILE A C 1
ATOM 730 O O . ILE A 1 101 ? -3.695 8.476 4.127 1.00 93.25 101 ILE A O 1
ATOM 734 N N . GLU A 1 102 ? -3.409 9.931 2.433 1.00 93.50 102 GLU A N 1
ATOM 735 C CA . GLU A 1 102 ? -3.455 11.164 3.236 1.00 93.50 102 GLU A CA 1
ATOM 736 C C . GLU A 1 102 ? -4.825 11.460 3.854 1.00 93.50 102 GLU A C 1
ATOM 738 O O . GLU A 1 102 ? -4.945 12.307 4.744 1.00 93.50 102 GLU A O 1
ATOM 743 N N . SER A 1 103 ? -5.879 10.767 3.415 1.00 90.56 103 SER A N 1
ATOM 744 C CA . SER A 1 103 ? -7.229 10.980 3.926 1.00 90.56 103 SER A CA 1
ATOM 745 C C . SER A 1 103 ? -7.299 10.789 5.448 1.00 90.56 103 SER A C 1
ATOM 747 O O . SER A 1 103 ? -7.240 9.667 5.964 1.00 90.56 103 SER A O 1
ATOM 749 N N . LYS A 1 104 ? -7.488 11.905 6.168 1.00 84.12 104 LYS A N 1
ATOM 750 C CA . LYS A 1 104 ? -7.680 11.960 7.630 1.00 84.12 104 LYS A CA 1
ATOM 751 C C . LYS A 1 104 ? -9.044 11.447 8.089 1.00 84.12 104 LYS A C 1
ATOM 753 O O . LYS A 1 104 ? -9.247 11.243 9.276 1.00 84.12 104 LYS A O 1
ATOM 758 N N . LYS A 1 105 ? -9.989 11.235 7.168 1.00 81.56 105 LYS A N 1
ATOM 759 C CA . LYS A 1 105 ? -11.326 10.704 7.489 1.00 81.56 105 LYS A CA 1
ATOM 760 C C . LYS A 1 105 ? -11.292 9.221 7.878 1.00 81.56 105 LYS A C 1
ATOM 762 O O . LYS A 1 105 ? -12.287 8.686 8.350 1.00 81.56 105 LYS A O 1
ATOM 767 N N . LEU A 1 106 ? -10.163 8.559 7.630 1.00 79.50 106 LEU A N 1
ATOM 768 C CA . LEU A 1 106 ? -9.998 7.115 7.688 1.00 79.50 106 LEU A CA 1
ATOM 769 C C . LEU A 1 106 ? -8.947 6.728 8.730 1.00 79.50 106 LEU A C 1
ATOM 771 O O . LEU A 1 106 ? -7.833 6.339 8.379 1.00 79.50 106 LEU A O 1
ATOM 775 N N . THR A 1 107 ? -9.316 6.869 10.004 1.00 83.62 107 THR A N 1
ATOM 776 C CA . THR A 1 107 ? -8.464 6.582 11.175 1.00 83.62 107 THR A CA 1
ATOM 777 C C . THR A 1 107 ? -8.843 5.294 11.904 1.00 83.62 107 THR A C 1
ATOM 779 O O . THR A 1 107 ? -8.316 5.023 12.970 1.00 83.62 107 THR A O 1
ATOM 782 N N . SER A 1 108 ? -9.777 4.508 11.369 1.00 87.25 108 SER A N 1
ATOM 783 C CA . SER A 1 108 ? -10.128 3.199 11.928 1.00 87.25 108 SER A CA 1
ATOM 784 C C . SER A 1 108 ? -9.056 2.159 11.588 1.00 87.25 108 SER A C 1
ATOM 786 O O . SER A 1 108 ? -8.597 2.154 10.440 1.00 87.25 108 SER A O 1
ATOM 788 N N . LEU A 1 109 ? -8.793 1.189 12.464 1.00 86.12 109 LEU A N 1
ATOM 789 C CA . LEU A 1 109 ? -7.932 0.029 12.186 1.00 86.12 109 LEU A CA 1
ATOM 790 C C . LEU A 1 109 ? -8.058 -0.581 10.762 1.00 86.12 109 LEU A C 1
ATOM 792 O O . LEU A 1 109 ? -7.044 -0.629 10.063 1.00 86.12 109 LEU A O 1
ATOM 796 N N . PRO A 1 110 ? -9.251 -0.952 10.238 1.00 87.50 110 PRO A N 1
ATOM 797 C CA . PRO A 1 110 ? -9.361 -1.496 8.875 1.00 87.50 110 PRO A CA 1
ATOM 798 C C . PRO A 1 110 ? -8.887 -0.538 7.772 1.00 87.50 110 PRO A C 1
ATOM 800 O O . PRO A 1 110 ? -8.413 -0.965 6.720 1.00 87.50 110 PRO A O 1
ATOM 803 N N . SER A 1 111 ? -8.985 0.769 8.006 1.00 89.75 111 SER A N 1
ATOM 804 C CA . SER A 1 111 ? -8.461 1.771 7.080 1.00 89.75 111 SER A CA 1
ATOM 805 C C . SER A 1 111 ? -6.936 1.796 7.086 1.00 89.75 111 SER A C 1
ATOM 807 O O . SER A 1 111 ? -6.337 1.851 6.012 1.00 89.75 111 SER A O 1
ATOM 809 N N . PHE A 1 112 ? -6.302 1.697 8.259 1.00 92.19 112 PHE A N 1
ATOM 810 C CA . PHE A 1 112 ? -4.846 1.565 8.354 1.00 92.19 112 PHE A CA 1
ATOM 811 C C . PHE A 1 112 ? -4.353 0.296 7.666 1.00 92.19 112 PHE A C 1
ATOM 813 O O . PHE A 1 112 ? -3.423 0.372 6.866 1.00 92.19 112 PHE A O 1
ATOM 820 N N . THR A 1 113 ? -5.032 -0.835 7.870 1.00 91.69 113 THR A N 1
ATOM 821 C CA . THR A 1 113 ? -4.724 -2.097 7.183 1.00 91.69 113 THR A CA 1
ATOM 822 C C . THR A 1 113 ? -4.767 -1.952 5.660 1.00 91.69 113 THR A C 1
ATOM 824 O O . THR A 1 113 ? -3.883 -2.452 4.962 1.00 91.69 113 THR A O 1
ATOM 827 N N . MET A 1 114 ? -5.765 -1.249 5.119 1.00 91.88 114 MET A N 1
ATOM 828 C CA . MET A 1 114 ? -5.895 -1.050 3.671 1.00 91.88 114 MET A CA 1
ATOM 829 C C . MET A 1 114 ? -4.864 -0.058 3.125 1.00 91.88 114 MET A C 1
ATOM 831 O O . MET A 1 114 ? -4.297 -0.304 2.063 1.00 91.88 114 MET A O 1
ATOM 835 N N . LYS A 1 115 ? -4.548 1.018 3.858 1.00 94.69 115 LYS A N 1
ATOM 836 C CA . LYS A 1 115 ? -3.448 1.934 3.503 1.00 94.69 115 LYS A CA 1
ATOM 837 C C . LYS A 1 115 ? -2.097 1.211 3.507 1.00 94.69 115 LYS A C 1
ATOM 839 O O . LYS A 1 115 ? -1.320 1.363 2.567 1.00 94.69 115 LYS A O 1
ATOM 844 N N . TYR A 1 116 ? -1.847 0.385 4.524 1.00 94.56 116 TYR A N 1
ATOM 845 C CA . TYR A 1 116 ? -0.657 -0.460 4.626 1.00 94.56 116 TYR A CA 1
ATOM 846 C C . TYR A 1 116 ? -0.565 -1.436 3.451 1.00 94.56 116 TYR A C 1
ATOM 848 O O . TYR A 1 116 ? 0.444 -1.471 2.750 1.00 94.56 116 TYR A O 1
ATOM 856 N N . THR A 1 117 ? -1.641 -2.182 3.191 1.00 93.38 117 THR A N 1
ATOM 857 C CA . THR A 1 117 ? -1.690 -3.173 2.107 1.00 93.38 117 THR A CA 1
ATOM 858 C C . THR A 1 117 ? -1.467 -2.517 0.746 1.00 93.38 117 THR A C 1
ATOM 860 O O . THR A 1 117 ? -0.730 -3.066 -0.074 1.00 93.38 117 THR A O 1
ATOM 863 N N . LEU A 1 118 ? -2.040 -1.330 0.516 1.00 94.75 118 LEU A N 1
ATOM 864 C CA . LEU A 1 118 ? -1.820 -0.548 -0.700 1.00 94.75 118 LEU A CA 1
ATOM 865 C C . LEU A 1 118 ? -0.339 -0.196 -0.880 1.00 94.75 118 LEU A C 1
ATOM 867 O O . LEU A 1 118 ? 0.235 -0.508 -1.921 1.00 94.75 118 LEU A O 1
ATOM 871 N N . LEU A 1 119 ? 0.280 0.404 0.141 1.00 95.62 119 LEU A N 1
ATOM 872 C CA . LEU A 1 119 ? 1.682 0.825 0.096 1.00 95.62 119 LEU A CA 1
ATOM 873 C C . LEU A 1 119 ? 2.640 -0.354 -0.093 1.00 95.62 119 LEU A C 1
ATOM 875 O O . LEU A 1 119 ? 3.518 -0.283 -0.947 1.00 95.62 119 LEU A O 1
ATOM 879 N N . VAL A 1 120 ? 2.457 -1.451 0.650 1.00 95.00 120 VAL A N 1
ATOM 880 C CA . VAL A 1 120 ? 3.298 -2.653 0.515 1.00 95.00 120 VAL A CA 1
ATOM 881 C C . VAL A 1 120 ? 3.153 -3.264 -0.872 1.00 95.00 120 VAL A C 1
ATOM 883 O O . VAL A 1 120 ? 4.156 -3.569 -1.514 1.00 95.00 120 VAL A O 1
ATOM 886 N N . SER A 1 121 ? 1.919 -3.429 -1.356 1.00 94.88 121 SER A N 1
ATOM 887 C CA . SER A 1 121 ? 1.683 -4.023 -2.676 1.00 94.88 121 SER A CA 1
ATOM 888 C C . SER A 1 121 ? 2.311 -3.175 -3.775 1.00 94.88 121 SER A C 1
ATOM 890 O O . SER A 1 121 ? 2.941 -3.714 -4.682 1.00 94.88 121 SER A O 1
ATOM 892 N N . TYR A 1 122 ? 2.189 -1.850 -3.667 1.00 95.38 122 TYR A N 1
ATOM 893 C CA . TYR A 1 122 ? 2.782 -0.929 -4.623 1.00 95.38 122 TYR A CA 1
ATOM 894 C C . TYR A 1 122 ? 4.310 -0.928 -4.575 1.00 95.38 122 TYR A C 1
ATOM 896 O O . TYR A 1 122 ? 4.946 -1.030 -5.618 1.00 95.38 122 TYR A O 1
ATOM 904 N N . ALA A 1 123 ? 4.908 -0.886 -3.383 1.00 95.69 123 ALA A N 1
ATOM 905 C CA . ALA A 1 123 ? 6.358 -0.955 -3.225 1.00 95.69 123 ALA A CA 1
ATOM 906 C C . ALA A 1 123 ? 6.925 -2.247 -3.837 1.00 95.69 123 ALA A C 1
ATOM 908 O O . ALA A 1 123 ? 7.888 -2.199 -4.599 1.00 95.69 123 ALA A O 1
ATOM 909 N N . LEU A 1 124 ? 6.283 -3.394 -3.588 1.00 95.06 124 LEU A N 1
ATOM 910 C CA . LEU A 1 124 ? 6.687 -4.672 -4.179 1.00 95.06 124 LEU A CA 1
ATOM 911 C C . LEU A 1 124 ? 6.532 -4.688 -5.706 1.00 95.06 124 LEU A C 1
ATOM 913 O O . LEU A 1 124 ? 7.402 -5.220 -6.394 1.00 95.06 124 LEU A O 1
ATOM 917 N N . LEU A 1 125 ? 5.475 -4.076 -6.250 1.00 94.88 125 LEU A N 1
ATOM 918 C CA . LEU A 1 125 ? 5.328 -3.900 -7.699 1.00 94.88 125 LEU A CA 1
ATOM 919 C C . LEU A 1 125 ? 6.473 -3.058 -8.277 1.00 94.88 125 LEU A C 1
ATOM 921 O O . LEU A 1 125 ? 7.067 -3.457 -9.271 1.00 94.88 125 LEU A O 1
ATOM 925 N N . GLN A 1 126 ? 6.852 -1.956 -7.623 1.00 95.00 126 GLN A N 1
ATOM 926 C CA . GLN A 1 126 ? 7.981 -1.112 -8.042 1.00 95.00 126 GLN A CA 1
ATOM 927 C C . GLN A 1 126 ? 9.341 -1.827 -7.939 1.00 95.00 126 GLN A C 1
ATOM 929 O O . GLN A 1 126 ? 10.273 -1.508 -8.680 1.00 95.00 126 GLN A O 1
ATOM 934 N N . MET A 1 127 ? 9.478 -2.803 -7.036 1.00 94.38 127 MET A N 1
ATOM 935 C CA . MET A 1 127 ? 10.671 -3.652 -6.947 1.00 94.38 127 MET A CA 1
ATOM 936 C C . MET A 1 127 ? 10.737 -4.695 -8.070 1.00 94.38 127 MET A C 1
ATOM 938 O O . MET A 1 127 ? 11.833 -5.000 -8.5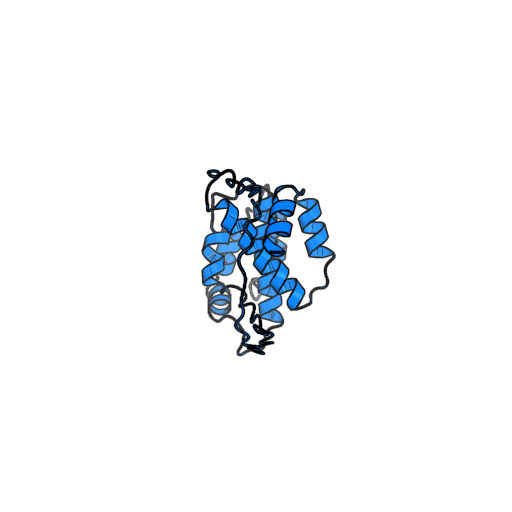33 1.00 94.38 127 MET A O 1
ATOM 942 N N . GLN A 1 128 ? 9.589 -5.236 -8.493 1.00 94.31 128 GLN A N 1
ATOM 943 C CA . GLN A 1 128 ? 9.495 -6.247 -9.556 1.00 94.31 128 GLN A CA 1
ATOM 944 C C . GLN A 1 128 ? 9.479 -5.643 -10.970 1.00 94.31 128 GLN A C 1
ATOM 946 O O . GLN A 1 128 ? 9.806 -6.344 -11.924 1.00 94.31 128 GLN A O 1
ATOM 951 N N . ALA A 1 129 ? 9.091 -4.374 -11.107 1.00 92.12 129 ALA A N 1
ATOM 952 C CA . ALA A 1 129 ? 8.994 -3.682 -12.388 1.00 92.12 129 ALA A CA 1
ATOM 953 C C . ALA A 1 129 ? 10.366 -3.456 -13.043 1.00 92.12 129 ALA A C 1
ATOM 955 O O . ALA A 1 129 ? 11.362 -3.148 -12.370 1.00 92.12 129 ALA A O 1
ATOM 956 N N . ALA A 1 130 ? 10.393 -3.550 -14.375 1.00 91.88 130 ALA A N 1
ATOM 957 C CA . ALA A 1 130 ? 11.544 -3.155 -15.179 1.00 91.88 130 ALA A CA 1
ATOM 958 C C . ALA A 1 130 ? 11.829 -1.650 -15.020 1.00 91.88 130 ALA A C 1
ATOM 960 O O . ALA A 1 130 ? 10.968 -0.878 -14.604 1.00 91.88 130 ALA A O 1
ATOM 961 N N . LEU A 1 131 ? 13.062 -1.220 -15.301 1.00 88.75 131 LEU A N 1
ATOM 962 C CA . LEU A 1 131 ? 13.511 0.148 -15.005 1.00 88.75 131 LEU A CA 1
ATOM 963 C C . LEU A 1 131 ? 12.701 1.227 -15.747 1.00 88.75 131 LEU A C 1
ATOM 965 O O . LEU A 1 131 ? 12.527 2.320 -15.215 1.00 88.75 131 LEU A O 1
ATOM 969 N N . ASP A 1 132 ? 12.194 0.902 -16.932 1.00 91.38 132 ASP A N 1
ATOM 970 C CA . ASP A 1 132 ? 11.323 1.720 -17.779 1.00 91.38 132 ASP A CA 1
ATOM 971 C C . ASP A 1 132 ? 9.848 1.721 -17.340 1.00 91.38 132 ASP A C 1
ATOM 973 O O . ASP A 1 132 ? 9.112 2.649 -17.668 1.00 91.38 132 ASP A O 1
ATOM 977 N N . GLU A 1 133 ? 9.422 0.725 -16.561 1.00 90.50 133 GLU A N 1
ATOM 978 C CA . GLU A 1 133 ? 8.052 0.598 -16.045 1.00 90.50 133 GLU A CA 1
ATOM 979 C C . GLU A 1 133 ? 7.873 1.191 -14.638 1.00 90.50 133 GLU A C 1
ATOM 981 O O . GLU A 1 133 ? 6.747 1.290 -14.140 1.00 90.50 133 GLU A O 1
ATOM 986 N N . LYS A 1 134 ? 8.968 1.582 -13.971 1.00 92.06 134 LYS A N 1
ATOM 987 C CA . LYS A 1 134 ? 8.910 2.176 -12.629 1.00 92.06 134 LYS A CA 1
ATOM 988 C C . LYS A 1 134 ? 8.227 3.535 -12.660 1.00 92.06 134 LYS A C 1
ATOM 990 O O . LYS A 1 134 ? 8.479 4.356 -13.537 1.00 92.06 134 LYS A O 1
ATOM 995 N N . ASP A 1 135 ? 7.409 3.800 -11.646 1.00 93.94 135 ASP A N 1
ATOM 996 C CA . ASP A 1 135 ? 6.754 5.098 -11.509 1.00 93.94 135 ASP A CA 1
ATOM 997 C C . ASP A 1 135 ? 7.797 6.155 -11.107 1.00 93.94 135 ASP A C 1
ATOM 999 O O . ASP A 1 135 ? 8.336 6.085 -9.994 1.00 93.94 135 ASP A O 1
ATOM 1003 N N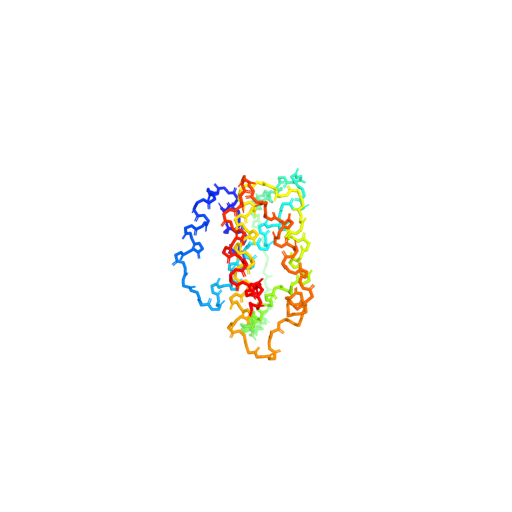 . PRO A 1 136 ? 8.080 7.155 -11.963 1.00 93.38 136 PRO A N 1
ATOM 1004 C CA . PRO A 1 136 ? 9.044 8.198 -11.636 1.00 93.38 136 PRO A CA 1
ATOM 1005 C C . PRO A 1 136 ? 8.619 8.981 -10.390 1.00 93.38 136 PRO A C 1
ATOM 1007 O O . PRO A 1 136 ? 9.457 9.290 -9.549 1.00 93.38 136 PRO A O 1
ATOM 1010 N N . SER A 1 137 ? 7.313 9.192 -10.194 1.00 94.88 137 SER A N 1
ATOM 1011 C CA . SER A 1 137 ? 6.784 9.939 -9.048 1.00 94.88 137 SER A CA 1
ATOM 1012 C C . SER A 1 137 ? 7.036 9.213 -7.726 1.00 94.88 137 SER A C 1
ATOM 1014 O O . SER A 1 137 ? 7.209 9.855 -6.696 1.00 94.88 137 SER A O 1
ATOM 1016 N N . TRP A 1 138 ? 7.053 7.876 -7.743 1.00 94.56 138 TRP A N 1
ATOM 1017 C CA . TRP A 1 138 ? 7.398 7.073 -6.569 1.00 94.56 138 TRP A CA 1
ATOM 1018 C C . TRP A 1 138 ? 8.874 7.224 -6.210 1.00 94.56 138 TRP A C 1
ATOM 1020 O O . TRP A 1 138 ? 9.216 7.413 -5.044 1.00 94.56 138 TRP A O 1
ATOM 1030 N N . LYS A 1 139 ? 9.750 7.165 -7.219 1.00 93.81 139 LYS A N 1
ATOM 1031 C CA . LYS A 1 139 ? 11.194 7.324 -7.032 1.00 93.81 139 LYS A CA 1
ATOM 1032 C C . LYS A 1 139 ? 11.533 8.725 -6.526 1.00 93.81 139 LYS A C 1
ATOM 1034 O O . LYS A 1 139 ? 12.290 8.848 -5.567 1.00 93.81 139 LYS A O 1
ATOM 1039 N N . ASP A 1 140 ? 10.937 9.754 -7.121 1.00 94.88 140 ASP A N 1
ATOM 1040 C CA . ASP A 1 140 ? 11.100 11.140 -6.678 1.00 94.88 140 ASP A CA 1
ATOM 1041 C C . ASP A 1 140 ? 10.673 11.285 -5.212 1.00 94.88 140 ASP A C 1
ATOM 1043 O O . ASP A 1 140 ? 11.419 11.842 -4.408 1.00 94.88 140 ASP A O 1
ATOM 1047 N N . ALA A 1 141 ? 9.543 10.670 -4.838 1.00 95.12 141 ALA A N 1
ATOM 1048 C CA . ALA A 1 141 ? 9.027 10.690 -3.473 1.00 95.12 141 ALA A CA 1
ATOM 1049 C C . ALA A 1 141 ? 9.900 9.941 -2.446 1.00 95.12 141 ALA A C 1
ATOM 1051 O O . ALA A 1 141 ? 9.879 10.238 -1.245 1.00 95.12 141 ALA A O 1
ATOM 1052 N N . GLN A 1 142 ? 10.647 8.927 -2.889 1.00 94.31 142 GLN A N 1
ATOM 1053 C CA . GLN A 1 142 ? 11.650 8.258 -2.060 1.00 94.31 142 GLN A CA 1
ATOM 1054 C C . GLN A 1 142 ? 12.869 9.162 -1.844 1.00 94.31 142 GLN A C 1
ATOM 1056 O O . GLN A 1 142 ? 13.345 9.276 -0.715 1.00 94.31 142 GLN A O 1
ATOM 1061 N N . VAL A 1 143 ? 13.351 9.812 -2.908 1.00 94.44 143 VAL A N 1
ATOM 1062 C CA . VAL A 1 143 ? 14.558 10.654 -2.888 1.00 94.44 143 VAL A CA 1
ATOM 1063 C C . VAL A 1 143 ? 14.341 11.943 -2.095 1.00 94.44 143 VAL A C 1
ATOM 1065 O O . VAL A 1 143 ? 15.192 12.313 -1.290 1.00 94.44 143 VAL A O 1
ATOM 1068 N N . ASP A 1 144 ? 13.204 12.614 -2.273 1.00 95.56 144 ASP A N 1
ATOM 1069 C CA . ASP A 1 144 ? 12.881 13.863 -1.568 1.00 95.56 144 ASP A CA 1
ATOM 1070 C C . ASP A 1 144 ? 12.397 13.643 -0.115 1.00 95.56 144 ASP A C 1
ATOM 1072 O O . ASP A 1 144 ? 12.178 14.594 0.645 1.00 95.56 144 ASP A O 1
ATOM 1076 N N . GLY A 1 145 ? 12.224 12.379 0.288 1.00 95.25 145 GLY A N 1
ATOM 1077 C CA . GLY A 1 145 ? 11.743 11.980 1.607 1.00 95.25 145 GLY A CA 1
ATOM 1078 C C . GLY A 1 145 ? 10.257 12.264 1.858 1.00 95.25 145 GLY A C 1
ATOM 1079 O O . GLY A 1 145 ? 9.788 12.097 2.991 1.00 95.25 145 GLY A O 1
ATOM 1080 N N . SER A 1 146 ? 9.490 12.675 0.848 1.00 96.25 146 SER A N 1
ATOM 1081 C CA . SER A 1 146 ? 8.045 12.901 0.953 1.00 96.25 146 SER A CA 1
ATOM 1082 C C . SER A 1 146 ? 7.303 11.609 1.276 1.00 96.25 146 SER A C 1
ATOM 1084 O O . SER A 1 146 ? 6.428 11.631 2.140 1.00 96.25 146 SER A O 1
ATOM 1086 N N . LEU A 1 147 ? 7.715 10.465 0.716 1.00 96.06 147 LEU A N 1
ATOM 1087 C CA . LEU A 1 147 ? 7.131 9.162 1.043 1.00 96.06 147 LEU A CA 1
ATOM 1088 C C . LEU A 1 147 ? 7.351 8.797 2.518 1.00 96.06 147 LEU A C 1
ATOM 1090 O O . LEU A 1 147 ? 6.436 8.332 3.199 1.00 96.06 147 LEU A O 1
ATOM 1094 N N . LYS A 1 148 ? 8.551 9.057 3.050 1.00 95.94 148 LYS A N 1
ATOM 1095 C CA . LYS A 1 148 ? 8.855 8.850 4.475 1.00 95.94 148 LYS A CA 1
ATOM 1096 C C . LYS A 1 148 ? 7.975 9.733 5.353 1.00 95.94 148 LYS A C 1
ATOM 1098 O O . LYS A 1 148 ? 7.408 9.260 6.336 1.00 95.94 148 LYS A O 1
ATOM 1103 N N . ARG A 1 149 ? 7.820 11.004 4.978 1.00 96.31 149 ARG A N 1
ATOM 1104 C CA . ARG A 1 149 ? 6.957 11.957 5.686 1.00 96.31 149 ARG A CA 1
ATOM 1105 C C . ARG A 1 149 ? 5.491 11.530 5.639 1.00 96.31 149 ARG A C 1
ATOM 1107 O O . ARG A 1 149 ? 4.818 11.596 6.665 1.00 96.31 149 ARG A O 1
ATOM 1114 N N . LEU A 1 150 ? 5.026 11.040 4.491 1.00 96.12 150 LEU A N 1
ATOM 1115 C CA . LEU A 1 150 ? 3.682 10.505 4.303 1.00 96.12 150 LEU A CA 1
ATOM 1116 C C . LEU A 1 150 ? 3.429 9.321 5.242 1.00 96.12 150 LEU A C 1
ATOM 1118 O O . LEU A 1 150 ? 2.424 9.318 5.950 1.00 96.12 150 LEU A O 1
ATOM 1122 N N . ILE A 1 151 ? 4.356 8.360 5.311 1.00 95.94 151 ILE A N 1
ATOM 1123 C CA . ILE A 1 151 ? 4.256 7.204 6.216 1.00 95.94 151 ILE A CA 1
ATOM 1124 C C . ILE A 1 151 ? 4.225 7.665 7.675 1.00 95.94 151 ILE A C 1
ATOM 1126 O O . ILE A 1 151 ? 3.327 7.273 8.411 1.00 95.94 151 ILE A O 1
ATOM 1130 N N . CYS A 1 152 ? 5.139 8.546 8.090 1.00 95.06 152 CYS A N 1
ATOM 1131 C CA . CYS A 1 152 ? 5.174 9.048 9.466 1.00 95.06 152 CYS A CA 1
ATOM 1132 C C . CYS A 1 152 ? 3.939 9.873 9.852 1.00 95.06 152 CYS A C 1
ATOM 1134 O O . CYS A 1 152 ? 3.570 9.893 11.020 1.00 95.06 152 CYS A O 1
ATOM 1136 N N . THR A 1 153 ? 3.318 10.563 8.894 1.00 95.00 153 THR A N 1
ATOM 1137 C CA . THR A 1 153 ? 2.098 11.353 9.132 1.00 95.00 153 THR A CA 1
ATOM 1138 C C . THR A 1 153 ? 0.857 10.466 9.155 1.00 95.00 153 THR A C 1
ATOM 1140 O O . THR A 1 153 ? -0.089 10.738 9.888 1.00 95.00 153 THR A O 1
ATOM 1143 N N . THR A 1 154 ? 0.844 9.414 8.335 1.00 95.19 154 THR A N 1
ATOM 1144 C CA . THR A 1 154 ? -0.306 8.515 8.196 1.00 95.19 154 THR A CA 1
ATOM 1145 C C . THR A 1 154 ? -0.350 7.483 9.314 1.00 95.19 154 THR A C 1
ATOM 1147 O O . THR A 1 154 ? -1.435 7.184 9.795 1.00 95.19 154 THR A O 1
ATOM 1150 N N . PHE A 1 155 ? 0.798 6.944 9.728 1.00 94.81 155 PHE A N 1
ATOM 1151 C CA . PHE A 1 155 ? 0.899 5.900 10.747 1.00 94.81 155 PHE A CA 1
ATOM 1152 C C . PHE A 1 155 ? 1.559 6.481 12.008 1.00 94.81 155 PHE A C 1
ATOM 1154 O O . PHE A 1 155 ? 2.730 6.877 11.944 1.00 94.81 155 PHE A O 1
ATOM 1161 N N . PRO A 1 156 ? 0.826 6.578 13.132 1.00 92.62 156 PRO A N 1
ATOM 1162 C CA . PRO A 1 156 ? 1.325 7.212 14.348 1.00 92.62 156 PRO A CA 1
ATOM 1163 C C . PRO A 1 156 ? 2.429 6.379 15.015 1.00 92.62 156 PRO A C 1
ATOM 1165 O O . PRO A 1 156 ? 2.583 5.194 14.739 1.00 92.62 156 PRO A O 1
ATOM 1168 N N . ASP A 1 157 ? 3.201 6.992 15.914 1.00 92.62 157 ASP A N 1
ATOM 1169 C CA . ASP A 1 157 ? 4.214 6.276 16.710 1.00 92.62 157 ASP A CA 1
ATOM 1170 C C . ASP A 1 157 ? 3.603 5.412 17.823 1.00 92.62 157 ASP A C 1
ATOM 1172 O O . ASP A 1 157 ? 4.230 4.468 18.297 1.00 92.62 157 ASP A O 1
ATOM 1176 N N . THR A 1 158 ? 2.374 5.721 18.236 1.00 92.94 158 THR A N 1
ATOM 1177 C CA . THR A 1 158 ? 1.637 5.007 19.281 1.00 92.94 158 THR A CA 1
ATOM 1178 C C . THR A 1 158 ? 0.163 4.861 18.897 1.00 92.94 158 THR A C 1
ATOM 1180 O O . THR A 1 158 ? -0.381 5.677 18.152 1.00 92.94 158 THR A O 1
ATOM 1183 N N . GLY A 1 159 ? -0.497 3.821 19.412 1.00 91.56 159 GLY A N 1
ATOM 1184 C CA . GLY A 1 159 ? -1.914 3.550 19.150 1.00 91.56 159 GLY A CA 1
ATOM 1185 C C . GLY A 1 159 ? -2.167 2.707 17.897 1.00 91.56 159 GLY A C 1
ATOM 1186 O O . GLY A 1 159 ? -1.282 1.986 17.430 1.00 91.56 159 GLY A O 1
ATOM 1187 N N . GLU A 1 160 ? -3.396 2.776 17.379 1.00 89.69 160 GLU A N 1
ATOM 1188 C CA . GLU A 1 160 ? -3.825 1.991 16.216 1.00 89.69 160 GLU A CA 1
ATOM 1189 C C . GLU A 1 160 ? -3.001 2.325 14.969 1.00 89.69 160 GLU A C 1
ATOM 1191 O O . GLU A 1 160 ? -2.882 3.484 14.567 1.00 89.69 160 GLU A O 1
ATOM 1196 N N . GLY A 1 161 ? -2.459 1.288 14.332 1.00 89.25 161 GLY A N 1
ATOM 1197 C CA . GLY A 1 161 ? -1.716 1.399 13.085 1.00 89.25 161 GLY A CA 1
ATOM 1198 C C . GLY A 1 161 ? -0.234 1.735 13.247 1.00 89.25 161 GLY A C 1
ATOM 1199 O O . GLY A 1 161 ? 0.480 1.798 12.241 1.00 89.25 161 GLY A O 1
ATOM 1200 N N . SER A 1 162 ? 0.248 1.912 14.479 1.00 93.81 162 SER A N 1
ATOM 1201 C CA . SER A 1 162 ? 1.675 2.120 14.763 1.00 93.81 162 SER A CA 1
ATOM 1202 C C . SER A 1 162 ? 2.538 0.918 14.361 1.00 93.81 162 SER A C 1
ATOM 1204 O O . SER A 1 162 ? 3.660 1.080 13.873 1.00 93.81 162 SER A O 1
ATOM 1206 N N . GLU A 1 163 ? 1.978 -0.290 14.433 1.00 93.56 163 GLU A N 1
ATOM 1207 C CA . GLU A 1 163 ? 2.613 -1.546 14.038 1.00 93.56 163 GLU A CA 1
ATOM 1208 C C . GLU A 1 163 ? 2.984 -1.606 12.544 1.00 93.56 163 GLU A C 1
ATOM 1210 O O . GLU A 1 163 ? 3.904 -2.328 12.156 1.00 93.56 163 GLU A O 1
ATOM 1215 N N . TYR A 1 164 ? 2.319 -0.815 11.696 1.00 94.06 164 TYR A N 1
ATOM 1216 C CA . TYR A 1 164 ? 2.556 -0.795 10.250 1.00 94.06 164 TYR A CA 1
ATOM 1217 C C . TYR A 1 164 ? 3.719 0.112 9.838 1.00 94.06 164 TYR A C 1
ATOM 1219 O O . TYR A 1 164 ? 4.290 -0.074 8.760 1.00 94.06 164 TYR A O 1
ATOM 1227 N N . LYS A 1 165 ? 4.093 1.082 10.682 1.00 95.06 165 LYS A N 1
ATOM 1228 C CA . LYS A 1 165 ? 5.062 2.131 10.341 1.00 95.06 165 LYS A CA 1
ATOM 1229 C C . LYS A 1 165 ? 6.446 1.564 10.025 1.00 95.06 165 LYS A C 1
ATOM 1231 O O . LYS A 1 165 ? 6.976 1.805 8.942 1.00 95.06 165 LYS A O 1
ATOM 1236 N N . ASN A 1 166 ? 7.022 0.787 10.942 1.00 94.81 166 ASN A N 1
ATOM 1237 C CA . ASN A 1 166 ? 8.378 0.250 10.781 1.00 94.81 166 ASN A CA 1
ATOM 1238 C C . ASN A 1 166 ? 8.498 -0.712 9.586 1.00 94.81 166 ASN A C 1
ATOM 1240 O O . ASN A 1 166 ? 9.389 -0.501 8.761 1.00 94.81 166 ASN A O 1
ATOM 1244 N N . PRO A 1 167 ? 7.600 -1.705 9.406 1.00 94.88 167 PRO A N 1
ATOM 1245 C CA . PRO A 1 167 ? 7.622 -2.552 8.217 1.00 94.88 167 PRO A CA 1
ATOM 1246 C C . PRO A 1 167 ? 7.530 -1.762 6.906 1.00 94.88 167 PRO A C 1
ATOM 1248 O O . PRO A 1 167 ? 8.228 -2.098 5.953 1.00 94.88 167 PRO A O 1
ATOM 1251 N N . LEU A 1 168 ? 6.723 -0.695 6.850 1.00 95.19 168 LEU A N 1
ATOM 1252 C CA . LEU A 1 168 ? 6.631 0.156 5.658 1.00 95.19 168 LEU A CA 1
ATOM 1253 C C . LEU A 1 168 ? 7.937 0.882 5.358 1.00 95.19 168 LEU A C 1
ATOM 1255 O O . LEU A 1 168 ? 8.352 0.925 4.205 1.00 95.19 168 LEU A O 1
ATOM 1259 N N . LEU A 1 169 ? 8.604 1.428 6.375 1.00 95.25 169 LEU A N 1
ATOM 1260 C CA . LEU A 1 169 ? 9.900 2.077 6.180 1.00 95.25 169 LEU A CA 1
ATOM 1261 C C . LEU A 1 169 ? 10.949 1.094 5.635 1.00 95.25 169 LEU A C 1
ATOM 1263 O O . LEU A 1 169 ? 11.747 1.484 4.783 1.00 95.25 169 LEU A O 1
ATOM 1267 N N . ILE A 1 170 ? 10.914 -0.171 6.077 1.00 94.50 170 ILE A N 1
ATOM 1268 C CA . ILE A 1 170 ? 11.803 -1.237 5.584 1.00 94.50 170 ILE A CA 1
ATOM 1269 C C . ILE A 1 170 ? 11.474 -1.563 4.125 1.00 94.50 170 ILE A C 1
ATOM 1271 O O . ILE A 1 170 ? 12.343 -1.474 3.262 1.00 94.50 170 ILE A O 1
ATOM 1275 N N . VAL A 1 171 ? 10.216 -1.912 3.840 1.00 94.62 171 VAL A N 1
ATOM 1276 C CA . VAL A 1 171 ? 9.777 -2.354 2.506 1.00 94.62 171 VAL A CA 1
ATOM 1277 C C . VAL A 1 171 ? 9.949 -1.251 1.460 1.00 94.62 171 VAL A C 1
ATOM 1279 O O . VAL A 1 171 ? 10.325 -1.533 0.326 1.00 94.62 171 VAL A O 1
ATOM 1282 N N . CYS A 1 172 ? 9.731 0.010 1.834 1.00 93.12 172 CYS A N 1
ATOM 1283 C CA . CYS A 1 172 ? 9.927 1.150 0.942 1.00 93.12 172 CYS A CA 1
ATOM 1284 C C . CYS A 1 172 ? 11.397 1.588 0.814 1.00 93.12 172 CYS A C 1
ATOM 1286 O O . CYS A 1 172 ? 11.662 2.533 0.072 1.00 93.12 172 CYS A O 1
ATOM 1288 N N . GLY A 1 173 ? 12.340 0.951 1.523 1.00 92.19 173 GLY A N 1
ATOM 1289 C CA . GLY A 1 173 ? 13.769 1.272 1.456 1.00 92.19 173 GLY A CA 1
ATOM 1290 C C . GLY A 1 173 ? 14.127 2.658 2.004 1.00 92.19 173 GLY A C 1
ATOM 1291 O O . GLY A 1 173 ? 15.016 3.311 1.473 1.00 92.19 173 GLY A O 1
ATOM 1292 N N . LEU A 1 174 ? 13.424 3.135 3.038 1.00 89.50 174 LEU A N 1
ATOM 1293 C CA . LEU A 1 174 ? 13.521 4.514 3.553 1.00 89.50 174 LEU A CA 1
ATOM 1294 C C . LEU A 1 174 ? 14.405 4.656 4.804 1.00 89.50 174 LEU A C 1
ATOM 1296 O O . LEU A 1 174 ? 14.300 5.645 5.549 1.00 89.50 174 LEU A O 1
ATOM 1300 N N . PHE A 1 175 ? 15.261 3.668 5.066 1.00 82.25 175 PHE A N 1
ATOM 1301 C CA . PHE A 1 175 ? 16.255 3.775 6.127 1.00 82.25 175 PHE A CA 1
ATOM 1302 C C . PHE A 1 175 ? 17.317 4.805 5.743 1.00 82.25 175 PHE A C 1
ATOM 1304 O O . PHE A 1 175 ? 17.681 4.893 4.570 1.00 82.25 175 PHE A O 1
ATOM 1311 N N . PRO A 1 176 ? 17.797 5.613 6.705 1.00 59.75 176 PRO A N 1
ATOM 1312 C CA . PRO A 1 176 ? 18.953 6.453 6.446 1.00 59.75 176 PRO A CA 1
ATOM 1313 C C . PRO A 1 176 ? 20.101 5.550 5.985 1.00 59.75 176 PRO A C 1
ATOM 1315 O O . PRO A 1 176 ? 20.362 4.527 6.618 1.00 59.75 176 PRO A O 1
ATOM 1318 N N . ALA A 1 177 ? 20.751 5.913 4.878 1.00 56.25 177 ALA A N 1
ATOM 1319 C CA . ALA A 1 177 ? 22.077 5.396 4.587 1.00 56.25 177 ALA A CA 1
ATOM 1320 C C . ALA A 1 177 ? 22.960 5.831 5.763 1.00 56.25 177 ALA A C 1
ATOM 1322 O O . ALA A 1 177 ? 23.193 7.026 5.948 1.00 56.25 177 ALA A O 1
ATOM 1323 N N . SER A 1 178 ? 23.279 4.873 6.628 1.00 45.19 178 SER A N 1
ATOM 1324 C CA . SER A 1 178 ? 24.221 5.020 7.738 1.00 45.19 178 SER A CA 1
ATOM 1325 C C . SER A 1 178 ? 25.607 5.381 7.236 1.00 45.19 178 SER A C 1
ATOM 1327 O O . SER A 1 17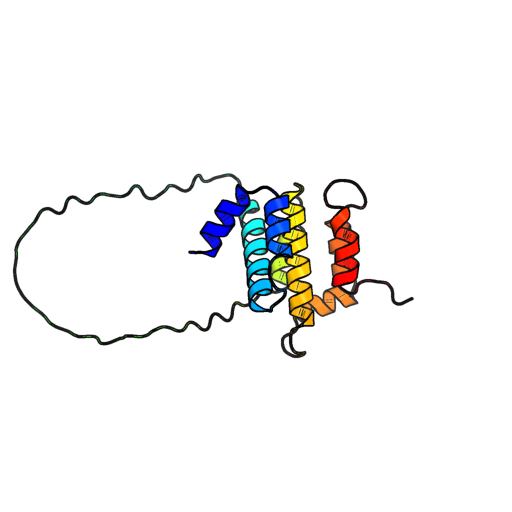8 ? 25.994 4.796 6.197 1.00 45.19 178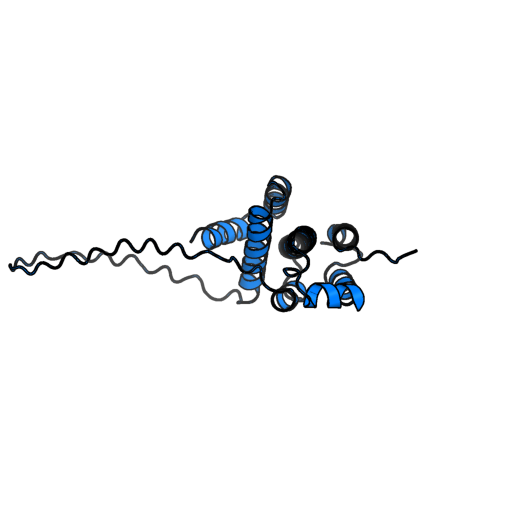 SER A O 1
#

Foldseek 3Di:
DVLVVVLVVLVVDDLVVVVVVLVPDDLDLVSLLSLLVSLLVNLVVVVVDPDDPPPPPDPPPPPDDDDDDDDDDDDPPPDPPPVPPVCPSVRDAPVSCLCSLQDPSQPDLSNLSSSLSNLLSLLSNQVVDDPVRHRVVLVVCLVVVVVVVSLPNRADCDDRNVVSSVVSCVSSVNDPPD

Secondary structure (DSSP, 8-state):
-HHHHHHHHHHTS-HHHHHHHHHHS---HHHHHHHHHHHHHHHHHHHS-S----------------------------------------PPPHHHHHHHHH-TT--SHHHHHHHHHHHHHHHHHHHHS-TTTS-HHHHHHHHSSHHHHHHHHHS-SSSTTGGGHHHHHHHTT-S---

Radius of gyration: 22.18 Å; chains: 1; bounding box: 73×30×61 Å

Organism: NCBI:txid1036808